Protein AF-A0A352VQ91-F1 (afdb_monomer_lite)

Foldseek 3Di:
DDPDDCQPEAEAEPEPPDPPVLLVVLVVVVVVQDPSHPYYHYDYPDVVSVVRHDD

Structure (mmCIF, N/CA/C/O backbone):
data_AF-A0A352VQ91-F1
#
_entry.id   AF-A0A352VQ91-F1
#
loop_
_atom_site.group_PDB
_atom_site.id
_atom_site.type_symbol
_atom_site.label_atom_id
_atom_site.label_alt_id
_atom_site.label_comp_id
_atom_site.label_asym_id
_atom_site.label_entity_id
_atom_site.label_seq_id
_atom_site.pdbx_PDB_ins_code
_atom_site.Cartn_x
_atom_site.Cartn_y
_atom_site.Cartn_z
_atom_site.occupancy
_atom_site.B_iso_or_equiv
_atom_site.auth_seq_id
_atom_site.auth_comp_id
_atom_site.auth_asym_id
_atom_site.auth_atom_id
_atom_site.pdbx_PDB_model_num
ATOM 1 N N . MET A 1 1 ? -23.932 -15.904 3.520 1.00 41.44 1 MET A N 1
ATOM 2 C CA . MET A 1 1 ? -22.687 -16.025 4.304 1.00 41.44 1 MET A CA 1
ATOM 3 C C . MET A 1 1 ? -22.107 -14.626 4.483 1.00 41.44 1 MET A C 1
ATOM 5 O O . MET A 1 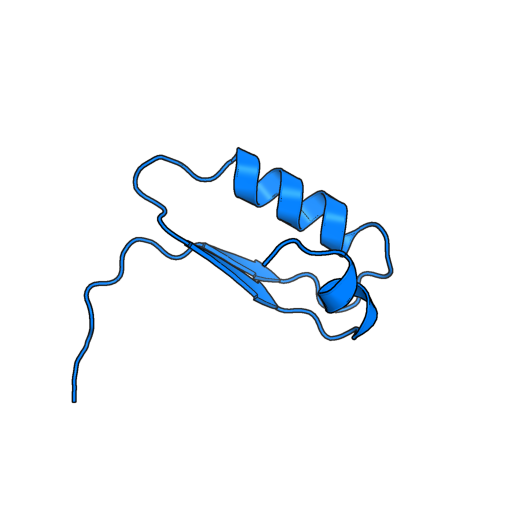1 ? -21.729 -14.007 3.504 1.00 41.44 1 MET A O 1
ATOM 9 N N . THR A 1 2 ? -22.223 -14.113 5.713 1.00 37.00 2 THR A N 1
ATOM 10 C CA . THR A 1 2 ? -21.398 -13.080 6.379 1.00 37.00 2 THR A CA 1
ATOM 11 C C . THR A 1 2 ? -20.962 -11.829 5.591 1.00 37.00 2 THR A C 1
ATOM 13 O O . THR A 1 2 ? -19.827 -11.751 5.130 1.00 37.00 2 THR A O 1
ATOM 16 N N . LYS A 1 3 ? -21.811 -10.785 5.573 1.00 42.47 3 LYS A N 1
ATOM 17 C CA . LYS A 1 3 ? -21.336 -9.386 5.547 1.00 42.47 3 LYS A CA 1
ATOM 18 C C . LYS A 1 3 ? -20.747 -9.072 6.929 1.00 42.47 3 LYS A C 1
ATOM 20 O O . LYS A 1 3 ? -21.484 -8.743 7.854 1.00 42.47 3 LYS A O 1
ATOM 25 N N . THR A 1 4 ? -19.440 -9.245 7.085 1.00 49.91 4 THR A N 1
ATOM 26 C CA . THR A 1 4 ? -18.680 -8.67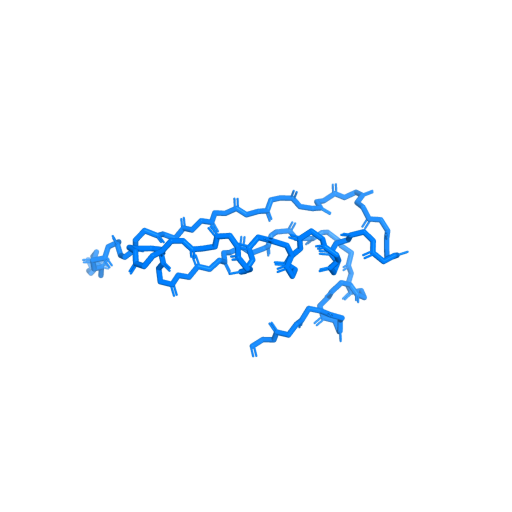7 8.212 1.00 49.91 4 THR A CA 1
ATOM 27 C C . THR A 1 4 ? -18.757 -7.151 8.088 1.00 49.91 4 THR A C 1
ATOM 29 O O . THR A 1 4 ? -18.674 -6.656 6.963 1.00 49.91 4 THR A O 1
ATOM 32 N N . PRO A 1 5 ? -19.007 -6.405 9.179 1.00 52.06 5 PRO A N 1
ATOM 33 C CA . PRO A 1 5 ? -19.305 -4.980 9.109 1.00 52.06 5 PRO A CA 1
ATOM 34 C C . PRO A 1 5 ? -18.156 -4.252 8.414 1.00 52.06 5 PRO A C 1
ATOM 36 O O . PRO A 1 5 ? -17.004 -4.383 8.828 1.00 52.06 5 PRO A O 1
ATOM 39 N N . GLU A 1 6 ? -18.494 -3.534 7.343 1.00 53.78 6 GLU A N 1
ATOM 40 C CA . GLU A 1 6 ? -17.625 -2.618 6.606 1.00 53.78 6 GLU A CA 1
ATOM 41 C C . GLU A 1 6 ? -17.138 -1.539 7.579 1.00 53.78 6 GLU A C 1
ATOM 43 O O . GLU A 1 6 ? -17.710 -0.461 7.696 1.00 53.78 6 GLU A O 1
ATOM 48 N N . ALA A 1 7 ? -16.094 -1.847 8.344 1.00 55.28 7 ALA A N 1
ATOM 49 C CA . ALA A 1 7 ? -15.213 -0.811 8.831 1.00 55.28 7 ALA A CA 1
ATOM 50 C C . ALA A 1 7 ? -14.673 -0.125 7.580 1.00 55.28 7 ALA A C 1
ATOM 52 O O . ALA A 1 7 ? -14.130 -0.825 6.736 1.00 55.28 7 ALA A O 1
ATOM 53 N N . SER A 1 8 ? -14.906 1.178 7.429 1.00 67.75 8 SER A N 1
ATOM 54 C CA . SER A 1 8 ? -14.611 1.951 6.221 1.00 67.75 8 SER A CA 1
ATOM 55 C C . SER A 1 8 ? -13.228 1.576 5.658 1.00 67.75 8 SER A C 1
ATOM 57 O O . SER A 1 8 ? -12.195 1.935 6.222 1.00 67.75 8 SER A O 1
ATOM 59 N N . VAL A 1 9 ? -13.196 0.732 4.620 1.00 74.75 9 VAL A N 1
ATOM 60 C CA . VAL A 1 9 ? -11.950 0.289 3.986 1.00 74.75 9 VAL A CA 1
ATOM 61 C C . VAL A 1 9 ? -11.697 1.241 2.838 1.00 74.75 9 VAL A C 1
ATOM 63 O O . VAL A 1 9 ? -12.505 1.341 1.915 1.00 74.75 9 VAL A O 1
ATOM 66 N N . LYS A 1 10 ? -10.582 1.962 2.896 1.00 82.88 10 LYS A N 1
ATOM 67 C CA . LYS A 1 10 ? -10.195 2.869 1.822 1.00 82.88 10 LYS A CA 1
ATOM 68 C C . LYS A 1 10 ? -9.435 2.077 0.766 1.00 82.88 10 LYS A C 1
ATOM 70 O O . LYS A 1 10 ? -8.415 1.481 1.085 1.00 82.88 10 LYS A O 1
ATOM 75 N N . THR A 1 11 ? -9.880 2.088 -0.484 1.00 85.31 11 THR A N 1
ATOM 76 C CA . THR A 1 11 ? -9.136 1.451 -1.582 1.00 85.31 11 THR A CA 1
ATOM 77 C C . THR A 1 11 ? -8.226 2.469 -2.275 1.00 85.31 11 THR A C 1
ATOM 79 O O . THR A 1 11 ? -8.648 3.580 -2.603 1.00 85.31 11 THR A O 1
ATOM 82 N N . LEU A 1 12 ? -6.969 2.095 -2.507 1.00 85.31 12 LEU A N 1
ATOM 83 C CA . LEU A 1 12 ? -5.952 2.865 -3.213 1.00 85.31 12 LEU A CA 1
ATOM 84 C C . LEU A 1 12 ? -5.464 2.071 -4.429 1.00 85.31 12 LEU A C 1
ATOM 86 O O . LEU A 1 12 ? -4.769 1.066 -4.302 1.00 85.31 12 LEU A O 1
ATOM 90 N N . ASP A 1 13 ? -5.801 2.559 -5.619 1.00 86.31 13 ASP A N 1
ATOM 91 C CA . ASP A 1 13 ? -5.304 2.012 -6.879 1.00 86.31 13 ASP A CA 1
ATOM 92 C C . ASP A 1 13 ? -3.980 2.697 -7.260 1.00 86.31 13 ASP A C 1
ATOM 94 O O . ASP A 1 13 ? -3.912 3.929 -7.382 1.00 86.31 13 ASP A O 1
ATOM 98 N N . VAL A 1 14 ? -2.923 1.892 -7.381 1.00 81.44 14 VAL A N 1
ATOM 99 C CA . VAL A 1 14 ? -1.555 2.288 -7.777 1.00 81.44 14 VAL A CA 1
ATOM 100 C C . VAL A 1 14 ? -1.091 1.476 -8.994 1.00 81.44 14 VAL A C 1
ATOM 102 O O . VAL A 1 14 ? 0.107 1.257 -9.185 1.00 81.44 14 VAL A O 1
ATOM 105 N N . ARG A 1 15 ? -2.030 0.960 -9.801 1.00 82.88 15 ARG A N 1
ATOM 106 C CA . ARG A 1 15 ? -1.689 0.158 -10.982 1.00 82.88 15 ARG A CA 1
ATOM 107 C C . ARG A 1 15 ? -1.013 1.024 -12.045 1.00 82.88 15 ARG A C 1
ATOM 109 O O . ARG A 1 15 ? -1.440 2.147 -12.304 1.00 82.88 15 ARG A O 1
ATOM 116 N N . GLY A 1 16 ? 0.039 0.500 -12.663 1.00 78.12 16 GLY A N 1
ATOM 117 C CA . GLY A 1 16 ? 0.864 1.205 -13.643 1.00 78.12 16 GLY A CA 1
ATOM 118 C C . GLY A 1 16 ? 1.913 2.142 -13.034 1.00 78.12 16 GLY A C 1
ATOM 119 O O . GLY A 1 16 ? 2.678 2.756 -13.778 1.00 78.12 16 GLY A O 1
ATOM 120 N N . GLU A 1 17 ? 1.991 2.252 -11.704 1.00 75.62 17 GLU A N 1
ATOM 121 C CA . GLU A 1 17 ? 3.031 3.028 -11.031 1.00 75.62 17 GLU A CA 1
ATOM 122 C C . GLU A 1 17 ? 4.248 2.145 -10.715 1.00 75.62 17 GLU A C 1
ATOM 124 O O . GLU A 1 17 ? 4.146 1.099 -10.075 1.00 75.62 17 GLU A O 1
ATOM 129 N N . ILE A 1 18 ? 5.433 2.584 -11.142 1.00 75.31 18 ILE A N 1
ATOM 130 C CA . ILE A 1 18 ? 6.699 1.911 -10.830 1.00 75.31 18 ILE A CA 1
ATOM 131 C C . ILE A 1 18 ? 7.243 2.459 -9.504 1.00 75.31 18 ILE A C 1
ATOM 133 O O . ILE A 1 18 ? 7.071 3.635 -9.169 1.00 75.31 18 ILE A O 1
ATOM 137 N N . CYS A 1 19 ? 7.903 1.595 -8.730 1.00 70.19 19 CYS A N 1
ATOM 138 C CA . CYS A 1 19 ? 8.612 1.969 -7.506 1.00 70.19 19 CYS A CA 1
ATOM 139 C C . CYS A 1 19 ? 9.478 3.232 -7.721 1.00 70.19 19 CYS A C 1
ATOM 141 O O . CYS A 1 19 ? 10.173 3.311 -8.738 1.00 70.19 19 CYS A O 1
ATOM 143 N N . PRO A 1 20 ? 9.451 4.221 -6.799 1.00 78.62 20 PRO A N 1
ATOM 144 C CA . PRO A 1 20 ? 8.898 4.182 -5.433 1.00 78.62 20 PRO A CA 1
ATOM 145 C C . PRO A 1 20 ? 7.487 4.771 -5.257 1.00 78.62 20 PRO A C 1
ATOM 147 O O . PRO A 1 20 ? 7.013 4.897 -4.126 1.00 78.62 20 PRO A O 1
ATOM 150 N N . TYR A 1 21 ? 6.800 5.137 -6.339 1.00 81.25 21 TYR A N 1
ATOM 151 C CA . TYR A 1 21 ? 5.503 5.820 -6.260 1.00 81.25 21 TYR A CA 1
ATOM 152 C C . TYR A 1 21 ? 4.405 5.031 -5.516 1.00 81.25 21 TYR A C 1
ATOM 154 O O . TYR A 1 21 ? 3.778 5.623 -4.630 1.00 81.25 21 TYR A O 1
ATOM 162 N N . PRO A 1 22 ? 4.218 3.711 -5.744 1.00 81.56 22 PRO A N 1
ATOM 163 C CA . PRO A 1 22 ? 3.237 2.907 -5.008 1.00 81.56 22 PRO A CA 1
ATOM 164 C C . PRO A 1 22 ? 3.446 2.950 -3.492 1.00 81.56 22 PRO A C 1
ATOM 166 O O . PRO A 1 22 ? 2.498 3.141 -2.727 1.00 81.56 22 PRO A O 1
ATOM 169 N N . MET A 1 23 ? 4.703 2.839 -3.052 1.00 82.88 23 MET A N 1
ATOM 170 C CA . MET A 1 23 ? 5.069 2.871 -1.637 1.00 82.88 23 MET A CA 1
ATOM 171 C C . MET A 1 23 ? 4.756 4.239 -1.024 1.00 82.88 23 MET A C 1
ATOM 173 O O . MET A 1 23 ? 4.058 4.327 -0.013 1.00 82.88 23 MET A O 1
ATOM 177 N N . MET A 1 24 ? 5.172 5.323 -1.684 1.00 84.62 24 MET A N 1
ATOM 178 C CA . MET A 1 24 ? 4.926 6.691 -1.216 1.00 84.62 24 MET A CA 1
ATOM 179 C C . MET A 1 24 ? 3.431 7.014 -1.096 1.00 84.62 24 MET A C 1
ATOM 181 O O . MET A 1 24 ? 3.003 7.638 -0.115 1.00 84.62 24 MET A O 1
ATOM 185 N N . ARG A 1 25 ? 2.619 6.586 -2.073 1.00 84.69 25 ARG A N 1
ATOM 186 C CA . ARG A 1 25 ? 1.162 6.791 -2.058 1.00 84.69 25 ARG A CA 1
ATOM 187 C C . ARG A 1 25 ? 0.495 5.969 -0.965 1.00 84.69 25 ARG A C 1
ATOM 189 O O . ARG A 1 25 ? -0.353 6.510 -0.258 1.00 84.69 25 ARG A O 1
ATOM 196 N N . THR A 1 26 ? 0.941 4.732 -0.761 1.00 84.25 26 THR A N 1
ATOM 197 C CA . THR A 1 26 ? 0.448 3.863 0.313 1.00 84.25 26 THR A CA 1
ATOM 198 C C . THR A 1 26 ? 0.744 4.449 1.689 1.00 84.25 26 THR A C 1
ATOM 200 O O . THR A 1 26 ? -0.174 4.646 2.478 1.00 84.25 26 THR A O 1
ATOM 203 N N . VAL A 1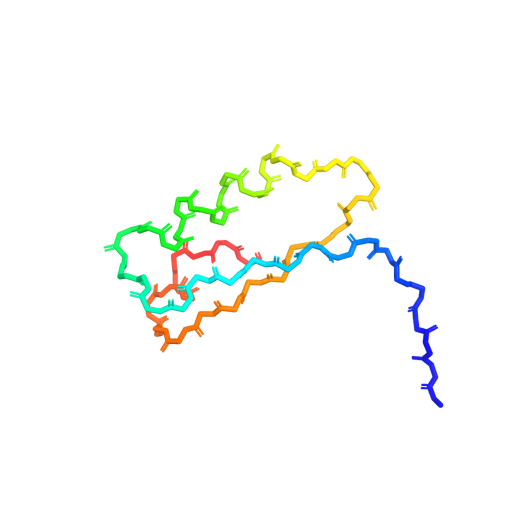 27 ? 1.991 4.853 1.958 1.00 85.12 27 VAL A N 1
ATOM 204 C CA . VAL A 1 27 ? 2.373 5.495 3.231 1.00 85.12 27 VAL A CA 1
ATOM 205 C C . VAL A 1 27 ? 1.597 6.794 3.457 1.00 85.12 27 VAL A C 1
ATOM 207 O O . VAL A 1 27 ? 1.145 7.076 4.566 1.00 85.12 27 VAL A O 1
ATOM 210 N N . SER A 1 28 ? 1.406 7.594 2.407 1.00 86.38 28 SER A N 1
ATOM 211 C CA . SER A 1 28 ? 0.629 8.834 2.493 1.00 86.38 28 SER A CA 1
ATOM 212 C C . SER A 1 28 ? -0.850 8.575 2.774 1.00 86.38 28 SER A C 1
ATOM 214 O O . SER A 1 28 ? -1.464 9.334 3.521 1.00 86.38 28 SER A O 1
ATOM 216 N N . ALA A 1 29 ? -1.427 7.527 2.183 1.00 84.12 29 ALA A N 1
ATOM 217 C CA . ALA A 1 29 ? -2.806 7.125 2.419 1.00 84.12 29 ALA A CA 1
ATOM 218 C C . ALA A 1 29 ? -2.985 6.556 3.830 1.00 84.12 29 ALA A C 1
ATOM 220 O O . ALA A 1 29 ? -3.915 6.973 4.510 1.00 84.12 29 ALA A O 1
ATOM 221 N N . LEU A 1 30 ? -2.048 5.728 4.308 1.00 83.31 30 LEU A N 1
ATOM 222 C CA . LEU A 1 30 ? -2.017 5.230 5.686 1.00 83.31 30 LEU A CA 1
ATOM 223 C C . LEU A 1 30 ? -1.983 6.377 6.702 1.00 83.31 30 LEU A C 1
ATOM 225 O O . LEU A 1 30 ? -2.758 6.391 7.650 1.00 83.31 30 LEU A O 1
ATOM 229 N N . LYS A 1 31 ? -1.141 7.394 6.476 1.00 83.44 31 LYS A N 1
ATOM 230 C CA . LYS A 1 31 ? -1.088 8.595 7.332 1.00 83.44 31 LYS A CA 1
ATOM 231 C C . LYS A 1 31 ? -2.366 9.437 7.295 1.00 83.44 31 LYS A C 1
ATOM 233 O O . LYS A 1 31 ? -2.609 10.206 8.219 1.00 83.44 31 LYS A O 1
ATOM 238 N N . LYS A 1 32 ? -3.130 9.349 6.206 1.00 83.06 32 LYS A N 1
ATOM 239 C CA . LYS A 1 32 ? -4.386 10.080 5.997 1.00 83.06 32 LYS A CA 1
ATOM 240 C C . LYS A 1 32 ? -5.621 9.270 6.390 1.00 83.06 32 LYS A C 1
ATOM 242 O O . LYS A 1 32 ? -6.714 9.822 6.276 1.00 83.06 32 LYS A O 1
ATOM 247 N N . LEU A 1 33 ? -5.469 8.010 6.808 1.00 79.75 33 LEU A N 1
ATOM 248 C CA . LEU A 1 33 ? -6.576 7.228 7.348 1.00 79.75 33 LEU A CA 1
ATOM 249 C C . LEU A 1 33 ? -7.139 7.970 8.560 1.00 79.75 33 LEU A C 1
ATOM 251 O O . LEU A 1 33 ? -6.424 8.295 9.511 1.00 79.75 33 LEU A O 1
ATOM 255 N N . GLN A 1 34 ? -8.420 8.298 8.487 1.00 72.12 34 GLN A N 1
ATOM 256 C CA . GLN A 1 34 ? -9.165 8.884 9.590 1.00 72.12 34 GLN A CA 1
ATOM 257 C C . GLN A 1 34 ? -9.546 7.769 10.572 1.00 72.12 34 GLN A C 1
ATOM 259 O O . GLN A 1 34 ? -9.604 6.606 10.193 1.00 72.12 34 GLN A O 1
ATOM 264 N N . GLY A 1 35 ? -9.842 8.097 11.834 1.00 66.75 35 GLY A N 1
ATOM 265 C CA . GLY A 1 35 ? -10.121 7.088 12.873 1.00 66.75 35 GLY A CA 1
ATOM 266 C C . GLY A 1 35 ? -11.316 6.156 12.603 1.00 66.75 35 GLY A C 1
ATOM 267 O 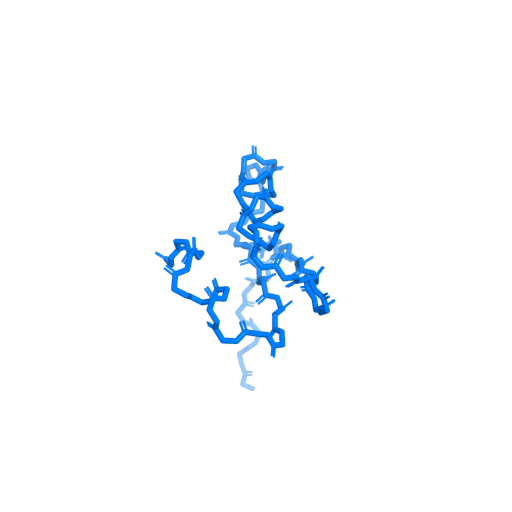O . GLY A 1 35 ? -11.468 5.154 13.296 1.00 66.75 35 GLY A O 1
ATOM 268 N N . ASP A 1 36 ? -12.145 6.470 11.606 1.00 71.06 36 ASP A N 1
ATOM 269 C CA . ASP A 1 36 ? -13.245 5.624 11.128 1.00 71.06 36 ASP A CA 1
ATOM 270 C C . ASP A 1 36 ? -12.797 4.599 10.060 1.00 71.06 36 ASP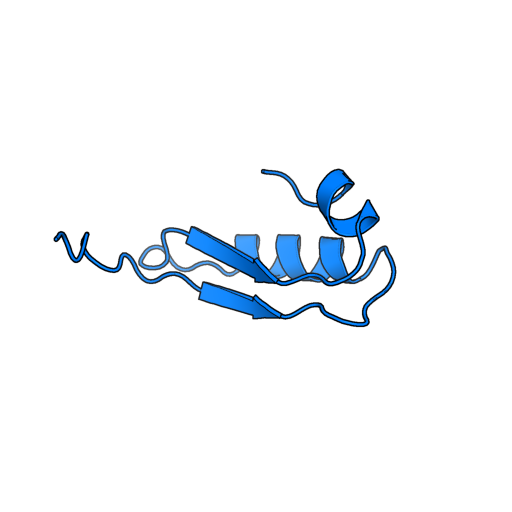 A C 1
ATOM 272 O O . ASP A 1 36 ? -13.408 3.543 9.893 1.00 71.06 36 ASP A O 1
ATOM 276 N N . GLU A 1 37 ? -11.683 4.871 9.373 1.00 74.00 37 GLU A N 1
ATOM 277 C CA . GLU A 1 37 ? -11.102 4.008 8.348 1.00 74.00 37 GLU A CA 1
ATOM 278 C C . GLU A 1 37 ? -10.141 2.999 8.995 1.00 74.00 37 GLU A C 1
ATOM 280 O O . GLU A 1 37 ? -9.031 3.342 9.402 1.00 74.00 37 GLU A O 1
ATOM 285 N N . ARG A 1 38 ? -10.561 1.733 9.123 1.00 72.81 38 ARG A N 1
ATOM 286 C CA . ARG A 1 38 ? -9.756 0.702 9.815 1.00 72.81 38 ARG A CA 1
ATOM 287 C C . ARG A 1 38 ? -8.763 -0.026 8.918 1.00 72.81 38 ARG A C 1
ATOM 289 O O . ARG A 1 38 ? -7.899 -0.725 9.440 1.00 72.81 38 ARG A O 1
ATOM 296 N N . ALA A 1 39 ? -8.902 0.090 7.601 1.00 80.62 39 ALA A N 1
ATOM 297 C CA . ALA A 1 39 ? -8.052 -0.620 6.657 1.00 80.62 39 ALA A CA 1
ATOM 298 C C . ALA A 1 39 ? -7.858 0.175 5.363 1.00 80.62 39 ALA A C 1
ATOM 300 O O . ALA A 1 39 ? -8.743 0.913 4.925 1.00 80.62 39 ALA A O 1
ATOM 301 N N . LEU A 1 40 ? -6.690 -0.012 4.751 1.00 83.62 40 LEU A N 1
ATOM 302 C CA . LEU A 1 40 ? -6.352 0.484 3.423 1.00 83.62 40 LEU A CA 1
ATOM 303 C C . LEU A 1 40 ? -6.120 -0.725 2.513 1.00 83.62 40 LEU A C 1
ATOM 305 O O . LEU A 1 40 ? -5.212 -1.515 2.756 1.00 83.62 40 LEU A O 1
ATOM 309 N N . GLU A 1 41 ? -6.932 -0.866 1.476 1.00 85.88 41 GLU A N 1
ATOM 310 C CA . GLU A 1 41 ? -6.751 -1.870 0.431 1.00 85.88 41 GLU A CA 1
ATOM 311 C C . GLU A 1 41 ? -5.909 -1.264 -0.693 1.00 85.88 41 GLU A C 1
ATOM 313 O O . GLU A 1 41 ? -6.271 -0.224 -1.237 1.00 85.88 41 GLU A O 1
ATOM 318 N N . VAL A 1 42 ? -4.782 -1.882 -1.047 1.00 83.88 42 VAL A N 1
ATOM 319 C CA . VAL A 1 42 ? -3.898 -1.375 -2.106 1.00 83.88 42 VAL A CA 1
ATOM 320 C C . VAL A 1 42 ? -3.915 -2.325 -3.293 1.00 83.88 42 VAL A C 1
ATOM 322 O O . VAL A 1 42 ? -3.547 -3.491 -3.169 1.00 83.88 42 VAL A O 1
ATOM 325 N N . VAL A 1 43 ? -4.317 -1.815 -4.457 1.00 84.88 43 VAL A N 1
ATOM 326 C CA . VAL A 1 43 ? -4.346 -2.573 -5.712 1.00 84.88 43 VAL A CA 1
ATOM 327 C C . VAL A 1 43 ? -3.136 -2.177 -6.549 1.00 84.88 43 VAL A C 1
ATOM 329 O O . VAL A 1 43 ? -3.039 -1.044 -7.024 1.00 84.88 43 VAL A O 1
ATOM 332 N N . THR A 1 44 ? -2.213 -3.117 -6.740 1.00 80.38 44 THR A N 1
ATOM 333 C CA . THR A 1 44 ? -1.005 -2.957 -7.557 1.00 80.38 44 THR A CA 1
ATOM 334 C C . THR A 1 44 ? -0.907 -4.083 -8.584 1.00 80.38 44 THR A C 1
ATOM 336 O O . THR A 1 44 ? -1.298 -5.217 -8.317 1.00 80.38 44 THR A O 1
ATOM 339 N N . ASP A 1 45 ? -0.419 -3.763 -9.779 1.00 81.38 45 ASP A N 1
ATOM 340 C CA . ASP A 1 45 ? -0.157 -4.700 -10.877 1.00 81.38 45 ASP A CA 1
ATOM 341 C C . ASP A 1 45 ? 1.327 -5.086 -10.970 1.00 81.38 45 ASP A C 1
ATOM 343 O O . ASP A 1 45 ? 1.700 -5.926 -11.790 1.00 81.38 45 ASP A O 1
ATOM 347 N N . HIS A 1 46 ? 2.178 -4.494 -10.124 1.00 74.56 46 HIS A N 1
ATOM 348 C CA . HIS A 1 46 ? 3.618 -4.685 -10.166 1.00 74.56 46 HIS A CA 1
ATOM 349 C C . HIS A 1 46 ? 4.125 -5.383 -8.888 1.00 74.56 46 HIS A C 1
ATOM 351 O O . HIS A 1 46 ? 4.034 -4.812 -7.799 1.00 74.56 46 HIS A O 1
ATOM 357 N N . PRO A 1 47 ? 4.714 -6.593 -8.988 1.00 69.56 47 PRO A N 1
ATOM 358 C CA . PRO A 1 47 ? 5.112 -7.386 -7.825 1.00 69.56 47 PRO A CA 1
ATOM 359 C C . PRO A 1 47 ? 6.068 -6.701 -6.828 1.00 69.56 47 PRO A C 1
ATOM 361 O O . PRO A 1 47 ? 5.859 -6.894 -5.633 1.00 69.56 47 PRO A O 1
ATOM 364 N N . PRO A 1 48 ? 7.058 -5.863 -7.209 1.00 71.12 48 PRO A N 1
ATOM 365 C CA . PRO A 1 48 ? 7.944 -5.240 -6.217 1.00 71.12 48 PRO A CA 1
ATOM 366 C C . PRO A 1 48 ? 7.255 -4.173 -5.353 1.00 71.12 48 PRO A C 1
ATOM 368 O O . PRO A 1 48 ? 7.811 -3.749 -4.340 1.00 71.12 48 PRO A O 1
ATOM 371 N N . ALA A 1 49 ? 6.035 -3.739 -5.692 1.00 67.44 49 ALA A N 1
ATOM 372 C CA . ALA A 1 49 ? 5.245 -2.919 -4.777 1.00 67.44 49 ALA A CA 1
ATOM 373 C C . ALA A 1 49 ? 4.849 -3.705 -3.511 1.00 67.44 49 ALA A C 1
ATOM 375 O O . ALA A 1 49 ? 4.782 -3.120 -2.435 1.00 67.44 49 ALA A O 1
ATOM 376 N N . LEU A 1 50 ? 4.672 -5.029 -3.609 1.00 68.50 50 LEU A N 1
ATOM 377 C CA . LEU A 1 50 ? 4.337 -5.886 -2.466 1.00 68.50 50 LEU A CA 1
ATOM 378 C C . LEU A 1 50 ? 5.485 -5.998 -1.456 1.00 68.50 50 LEU A C 1
ATOM 380 O O . LEU A 1 50 ? 5.230 -6.111 -0.265 1.00 68.50 50 LEU A O 1
ATOM 384 N N . GLU A 1 51 ? 6.741 -5.930 -1.908 1.00 69.88 51 GLU A N 1
ATOM 385 C CA . GLU A 1 51 ? 7.910 -5.978 -1.014 1.00 69.88 51 GLU A CA 1
ATOM 386 C C . GLU A 1 51 ? 8.195 -4.633 -0.329 1.00 69.88 51 GLU A C 1
ATOM 388 O O . GLU A 1 51 ? 8.903 -4.573 0.674 1.00 69.88 51 GLU A O 1
ATOM 393 N N . THR A 1 52 ? 7.662 -3.539 -0.877 1.00 67.50 52 THR A N 1
ATOM 394 C CA . THR A 1 52 ? 7.919 -2.174 -0.390 1.00 67.50 52 THR A CA 1
ATOM 395 C C . THR A 1 52 ? 6.764 -1.591 0.419 1.00 67.50 52 THR A C 1
ATOM 397 O O . THR A 1 52 ? 6.966 -0.623 1.156 1.00 67.50 52 THR A O 1
ATOM 400 N N . ILE A 1 53 ? 5.562 -2.159 0.305 1.00 69.19 53 ILE A N 1
ATOM 401 C CA . ILE A 1 53 ? 4.402 -1.785 1.109 1.00 69.19 53 ILE A CA 1
ATOM 402 C C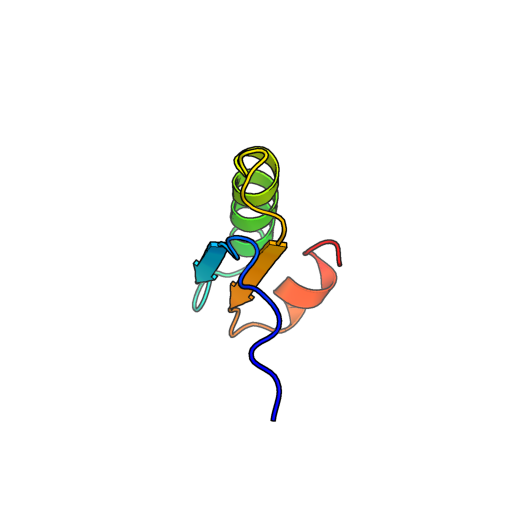 . ILE A 1 53 ? 4.431 -2.574 2.428 1.00 69.19 53 ILE A C 1
ATOM 404 O O . ILE A 1 53 ? 4.458 -3.802 2.395 1.00 69.19 53 ILE A O 1
ATOM 408 N N . PRO A 1 54 ? 4.402 -1.901 3.592 1.00 66.06 54 PRO A N 1
ATOM 409 C CA . PRO A 1 54 ? 4.295 -2.590 4.873 1.00 66.06 54 PRO A CA 1
ATOM 410 C C . PRO A 1 54 ? 2.920 -3.270 4.998 1.00 66.06 54 PRO A C 1
ATOM 412 O O . PRO A 1 54 ? 1.895 -2.604 4.839 1.00 66.06 54 PRO A O 1
ATOM 415 N N . THR A 1 55 ? 2.924 -4.581 5.264 1.00 62.44 55 THR A N 1
ATOM 416 C CA . THR A 1 55 ? 1.738 -5.417 5.541 1.00 62.44 55 THR A CA 1
ATOM 417 C C . THR A 1 55 ? 1.301 -5.349 6.993 1.00 62.44 55 THR A C 1
ATOM 419 O O . THR A 1 55 ? 2.208 -5.383 7.858 1.00 62.44 55 THR A O 1
#

Radius of gyration: 12.31 Å; chains: 1; bounding box: 32×26×26 Å

Secondary structure (DSSP, 8-state):
-------EEEEEE-TTPPTTHHHHHHHHHHHH--TTEEEEEEE-SSTHHHHHS--

Sequence (55 aa):
MTKTPEASVKTLDVRGEICPYPMMRTVSALKKLQGDERALEVVTDHPPALETIPT

pLDDT: mean 73.9, std 12.2, range [37.0, 86.38]